Protein AF-A0A923BLN0-F1 (afdb_monomer)

Mean predicted aligned error: 20.26 Å

Foldseek 3Di:
DDDDDDDDDDDDDDDDDDDDDDDDDDDDDDDDDDDPDDPPPPPPPPPDDPPDPADPVNVVVVVVVVVVVVVVVVVVVVPDPPDPDPQPVPDPDRDDDDDLVPFDQDPVVRGGD

pLDDT: mean 74.79, std 16.91, range [43.81, 98.0]

Radius of gyration: 40.9 Å; Cα contacts (8 Å, |Δi|>4): 22; chains: 1; bounding box: 58×41×120 Å

Sequence (113 aa):
MAHAQKQSLPSSLAPGKAEPSSSSAIVKHTKKKKKRFAFFSPQRNAYKKPNVKHTARYEYYVRVEKAAKEKQRMLKELSKPQYSDFRYFGHKKIPKRRKPNKMRYCTECQIRH

Structure (mmCIF, N/CA/C/O backbone):
data_AF-A0A923BLN0-F1
#
_entry.id   AF-A0A923BLN0-F1
#
loop_
_atom_site.group_PDB
_atom_site.id
_atom_site.type_symbol
_atom_site.label_atom_id
_atom_site.label_alt_id
_atom_site.label_comp_id
_atom_site.label_asym_id
_atom_site.label_entity_id
_atom_site.label_seq_id
_atom_site.pdbx_PDB_ins_code
_atom_site.Cartn_x
_atom_site.Cartn_y
_atom_site.Cartn_z
_atom_site.occupancy
_atom_site.B_iso_or_equiv
_atom_site.auth_seq_id
_atom_site.auth_comp_id
_atom_site.auth_asym_id
_atom_site.auth_atom_id
_atom_site.pdbx_PDB_model_num
ATOM 1 N N . MET A 1 1 ? 28.353 -30.179 11.266 1.00 51.31 1 MET A N 1
ATOM 2 C CA . MET A 1 1 ? 28.238 -31.265 10.271 1.00 51.31 1 MET A CA 1
ATOM 3 C C . MET A 1 1 ? 27.584 -30.697 9.025 1.00 51.31 1 MET A C 1
ATOM 5 O O . MET A 1 1 ? 26.437 -30.278 9.090 1.00 51.31 1 MET A O 1
ATOM 9 N N . ALA A 1 2 ? 28.358 -30.540 7.951 1.00 53.47 2 ALA A N 1
ATOM 10 C CA . ALA A 1 2 ? 27.923 -29.888 6.719 1.00 53.47 2 ALA A CA 1
ATOM 11 C C . ALA A 1 2 ? 27.209 -30.899 5.809 1.00 53.47 2 ALA A C 1
ATOM 13 O O . ALA A 1 2 ? 27.820 -31.874 5.378 1.00 53.47 2 ALA A O 1
ATOM 14 N N . HIS A 1 3 ? 25.931 -30.666 5.505 1.00 58.28 3 HIS A N 1
ATOM 15 C CA . HIS A 1 3 ? 25.210 -31.424 4.484 1.00 58.28 3 HIS A CA 1
ATOM 16 C C . HIS A 1 3 ? 25.296 -30.691 3.143 1.00 58.28 3 HIS A C 1
ATOM 18 O O . HIS A 1 3 ? 24.630 -29.683 2.918 1.00 58.28 3 HIS A O 1
ATOM 24 N N . ALA A 1 4 ? 26.145 -31.212 2.258 1.00 61.91 4 ALA A N 1
ATOM 25 C CA . ALA A 1 4 ? 26.259 -30.794 0.869 1.00 61.91 4 ALA A CA 1
ATOM 26 C C . ALA A 1 4 ? 25.096 -31.374 0.046 1.00 61.91 4 ALA A C 1
ATOM 28 O O . ALA A 1 4 ? 24.985 -32.590 -0.112 1.00 61.91 4 ALA A O 1
ATOM 29 N N . GLN A 1 5 ? 24.237 -30.509 -0.496 1.00 65.56 5 GLN A N 1
ATOM 30 C CA . GLN A 1 5 ? 23.213 -30.887 -1.470 1.00 65.56 5 GLN A CA 1
ATOM 31 C C . GLN A 1 5 ? 23.785 -30.764 -2.887 1.00 65.56 5 GLN A C 1
ATOM 33 O O . GLN A 1 5 ? 24.073 -29.670 -3.367 1.00 65.56 5 GLN A O 1
ATOM 38 N N . LYS A 1 6 ? 23.956 -31.910 -3.553 1.00 58.41 6 LYS A N 1
ATOM 39 C CA . LYS A 1 6 ? 24.257 -32.010 -4.985 1.00 58.41 6 LYS A CA 1
ATOM 40 C C . LYS A 1 6 ? 22.952 -31.816 -5.762 1.00 58.41 6 LYS A C 1
ATOM 42 O O . LYS A 1 6 ? 22.040 -32.622 -5.607 1.00 58.41 6 LYS A O 1
ATOM 47 N N . GLN A 1 7 ? 22.865 -30.780 -6.592 1.00 63.88 7 GLN A N 1
ATOM 48 C CA . GLN A 1 7 ? 21.793 -30.638 -7.580 1.00 63.88 7 GLN A CA 1
ATOM 49 C C . GLN A 1 7 ? 22.332 -31.012 -8.965 1.00 63.88 7 GLN A C 1
ATOM 51 O O . GLN A 1 7 ? 23.331 -30.471 -9.432 1.00 63.88 7 GLN A O 1
ATOM 56 N N . SER A 1 8 ? 21.677 -31.992 -9.579 1.00 59.50 8 SER A N 1
ATOM 57 C CA . SER A 1 8 ? 21.917 -32.516 -10.922 1.00 59.50 8 SER A CA 1
ATOM 58 C C . SER A 1 8 ? 21.357 -31.583 -12.000 1.00 59.50 8 SER A C 1
ATOM 60 O O . SER A 1 8 ? 20.199 -31.176 -11.922 1.00 59.50 8 SER A O 1
ATOM 62 N N . LEU A 1 9 ? 22.157 -31.296 -13.029 1.00 64.12 9 LEU A N 1
ATOM 63 C CA . LEU A 1 9 ? 21.746 -30.590 -14.248 1.00 64.12 9 LEU A CA 1
ATOM 64 C C . LEU A 1 9 ? 21.111 -31.571 -15.255 1.00 64.12 9 LEU A C 1
ATOM 66 O O . LEU A 1 9 ? 21.663 -32.658 -15.439 1.00 64.12 9 LEU A O 1
ATOM 70 N N . PRO A 1 10 ? 20.016 -31.214 -15.954 1.00 65.19 10 PRO A N 1
ATOM 71 C CA . PRO A 1 10 ? 19.514 -32.004 -17.073 1.00 65.19 10 PRO A CA 1
ATOM 72 C C . PRO A 1 10 ? 20.321 -31.754 -18.357 1.00 65.19 10 PRO A C 1
ATOM 74 O O . PRO A 1 10 ? 20.572 -30.621 -18.769 1.00 65.19 10 PRO A O 1
ATOM 77 N N . SER A 1 11 ? 20.716 -32.867 -18.969 1.00 61.59 11 SER A N 1
ATOM 78 C CA . SER A 1 11 ? 21.539 -33.022 -20.163 1.00 61.59 11 SER A CA 1
ATOM 79 C C . SER A 1 11 ? 20.839 -32.642 -21.472 1.00 61.59 11 SER A C 1
ATOM 81 O O . SER A 1 11 ? 19.694 -33.004 -21.728 1.00 61.59 11 SER A O 1
ATOM 83 N N . SER A 1 12 ? 21.627 -31.997 -22.326 1.00 58.88 12 SER A N 1
ATOM 84 C CA . SER A 1 12 ? 21.512 -31.822 -23.777 1.00 58.88 12 SER A CA 1
ATOM 85 C C . SER A 1 12 ? 21.096 -33.071 -24.566 1.00 58.88 12 SER A C 1
ATOM 87 O O . SER A 1 12 ? 21.755 -34.087 -24.394 1.00 58.88 12 SER A O 1
ATOM 89 N N . LEU A 1 13 ? 20.135 -32.958 -25.496 1.00 57.06 13 LEU A N 1
ATOM 90 C CA . LEU A 1 13 ? 19.915 -33.785 -26.712 1.00 57.06 13 LEU A CA 1
ATOM 91 C C . LEU A 1 13 ? 18.707 -33.165 -27.469 1.00 57.06 13 LEU A C 1
ATOM 93 O O . LEU A 1 13 ? 17.717 -32.854 -26.823 1.00 57.06 13 LEU A O 1
ATOM 97 N N . ALA A 1 14 ? 18.642 -32.930 -28.784 1.00 61.22 14 ALA A N 1
ATOM 98 C CA . ALA A 1 14 ? 19.514 -33.202 -29.927 1.00 61.22 14 ALA A CA 1
ATOM 99 C C . ALA A 1 14 ? 19.035 -32.375 -31.162 1.00 61.22 14 ALA A C 1
ATOM 101 O O . ALA A 1 14 ? 17.862 -31.997 -31.215 1.00 61.22 14 ALA A O 1
ATOM 102 N N . PRO A 1 15 ? 19.887 -32.124 -32.179 1.00 54.47 15 PRO A N 1
ATOM 103 C CA . PRO A 1 15 ? 19.475 -31.581 -33.476 1.00 54.47 15 PRO A CA 1
ATOM 104 C C . PRO A 1 15 ? 18.931 -32.688 -34.400 1.00 54.47 15 PRO A C 1
ATOM 106 O O . PRO A 1 15 ? 19.651 -33.617 -34.773 1.00 54.47 15 PRO A O 1
ATOM 109 N N . GLY A 1 16 ? 17.656 -32.585 -34.780 1.00 49.56 16 GLY A N 1
ATOM 110 C CA . GLY A 1 16 ? 17.013 -33.476 -35.747 1.00 49.56 16 GLY A CA 1
ATOM 111 C C . GLY A 1 16 ? 17.432 -33.155 -37.182 1.00 49.56 16 GLY A C 1
ATOM 112 O O . GLY A 1 16 ? 17.228 -32.042 -37.661 1.00 49.56 16 GLY A O 1
ATOM 113 N N . LYS A 1 17 ? 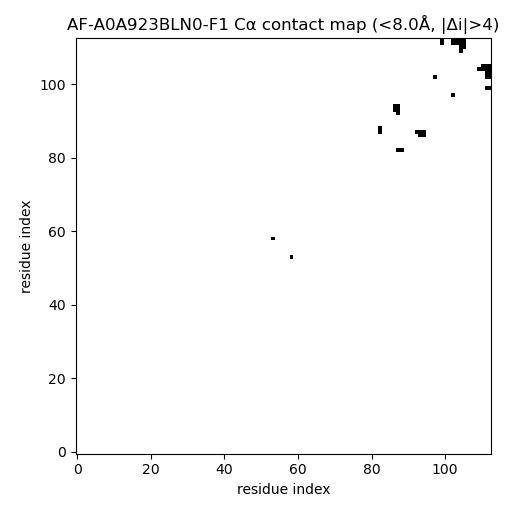18.041 -34.145 -37.840 1.00 43.81 17 LYS A N 1
ATOM 114 C CA . LYS A 1 17 ? 18.450 -34.149 -39.248 1.00 43.81 17 LYS A CA 1
ATOM 115 C C . LYS A 1 17 ? 17.278 -34.420 -40.200 1.00 43.81 17 LYS A C 1
ATOM 117 O O . LYS A 1 17 ? 16.334 -35.100 -39.819 1.00 43.81 17 LYS A O 1
ATOM 122 N N . ALA A 1 18 ? 17.500 -34.038 -41.460 1.00 43.88 18 ALA A N 1
ATOM 123 C CA . ALA A 1 18 ? 17.299 -34.836 -42.681 1.00 43.88 18 ALA A CA 1
ATOM 124 C C . ALA A 1 18 ? 16.413 -34.189 -43.760 1.00 43.88 18 ALA A C 1
ATOM 126 O O . ALA A 1 18 ? 15.195 -34.088 -43.650 1.00 43.88 18 ALA A O 1
ATOM 127 N N . GLU A 1 19 ? 17.121 -33.813 -44.825 1.00 47.50 19 GLU A N 1
ATOM 128 C CA . GLU A 1 19 ? 16.737 -33.673 -46.231 1.00 47.50 19 GLU A CA 1
ATOM 129 C C . GLU A 1 19 ? 15.759 -34.749 -46.740 1.00 47.50 19 GLU A C 1
ATOM 131 O O . GLU A 1 19 ? 15.833 -35.907 -46.317 1.00 47.50 19 GLU A O 1
ATOM 136 N N . PRO A 1 20 ? 14.985 -34.421 -47.789 1.00 51.03 20 PRO A N 1
ATOM 137 C CA . PRO A 1 20 ? 14.880 -35.345 -48.916 1.00 51.03 20 PRO A CA 1
ATOM 138 C C . PRO A 1 20 ? 15.392 -34.744 -50.234 1.00 51.03 20 PRO A C 1
ATOM 140 O O . PRO A 1 20 ? 14.836 -33.803 -50.801 1.00 51.03 20 PRO A O 1
ATOM 143 N N . SER A 1 21 ? 16.434 -35.392 -50.751 1.00 46.34 21 SER A N 1
ATOM 144 C CA . SER A 1 21 ? 16.884 -35.355 -52.136 1.00 46.34 21 SER A CA 1
ATOM 145 C C . SER A 1 21 ? 15.819 -35.941 -53.071 1.00 46.34 21 SER A C 1
ATOM 147 O O . SER A 1 21 ? 15.310 -37.036 -52.840 1.00 46.34 21 SER A O 1
ATOM 149 N N . SER A 1 22 ? 15.506 -35.252 -54.172 1.00 46.12 22 SER A N 1
ATOM 150 C CA . SER A 1 22 ? 14.832 -35.894 -55.306 1.00 46.12 22 SER A CA 1
ATOM 151 C C . SER A 1 22 ? 15.166 -35.251 -56.656 1.00 46.12 22 SER A C 1
ATOM 153 O O . SER A 1 22 ? 14.987 -34.060 -56.890 1.00 46.12 22 SER A O 1
ATOM 155 N N . SER A 1 23 ? 15.628 -36.131 -57.548 1.00 53.78 23 SER A N 1
ATOM 156 C CA . SER A 1 23 ? 15.502 -36.117 -59.011 1.00 53.78 23 SER A CA 1
ATOM 157 C C . SER A 1 23 ? 16.149 -34.989 -59.824 1.00 53.78 23 SER A C 1
ATOM 159 O O . SER A 1 23 ? 15.581 -33.938 -60.105 1.00 53.78 23 SER A O 1
ATOM 161 N N . SER A 1 24 ? 17.319 -35.343 -60.346 1.00 47.06 24 SER A N 1
ATOM 162 C CA . SER A 1 24 ? 17.936 -34.869 -61.578 1.00 47.06 24 SER A CA 1
ATOM 163 C C . SER A 1 24 ? 17.009 -35.015 -62.796 1.00 47.06 24 SER A C 1
ATOM 165 O O . SER A 1 24 ? 16.669 -36.121 -63.208 1.00 47.06 24 SER A O 1
ATOM 167 N N . ALA A 1 25 ? 16.684 -33.892 -63.440 1.00 46.06 25 ALA A N 1
ATOM 168 C CA . ALA A 1 25 ? 16.156 -33.858 -64.801 1.00 46.06 25 ALA A CA 1
ATOM 169 C C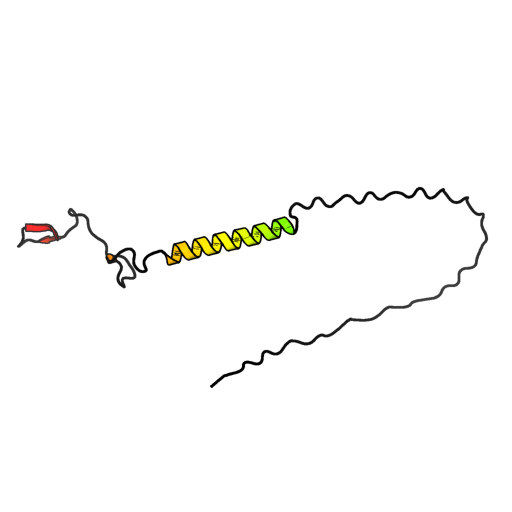 . ALA A 1 25 ? 16.996 -32.894 -65.651 1.00 46.06 25 ALA A C 1
ATOM 171 O O . ALA A 1 25 ? 17.003 -31.679 -65.455 1.00 46.06 25 ALA A O 1
ATOM 172 N N . ILE A 1 26 ? 17.742 -33.473 -66.589 1.00 51.94 26 ILE A N 1
ATOM 173 C CA . ILE A 1 26 ? 18.567 -32.789 -67.584 1.00 51.94 26 ILE A CA 1
ATOM 174 C C . ILE A 1 26 ? 17.633 -32.138 -68.613 1.00 51.94 26 ILE A C 1
ATOM 176 O O . ILE A 1 26 ? 16.938 -32.842 -69.346 1.00 51.94 26 ILE A O 1
ATOM 180 N N . VAL A 1 27 ? 17.636 -30.804 -68.709 1.00 54.72 27 VAL A N 1
ATOM 181 C CA . VAL A 1 27 ? 16.906 -30.068 -69.757 1.00 54.72 27 VAL A CA 1
ATOM 182 C C . VAL A 1 27 ? 17.879 -29.312 -70.662 1.00 54.72 27 VAL A C 1
ATOM 184 O O . VAL A 1 27 ? 18.735 -28.547 -70.224 1.00 54.72 27 VAL A O 1
ATOM 187 N N . LYS A 1 28 ?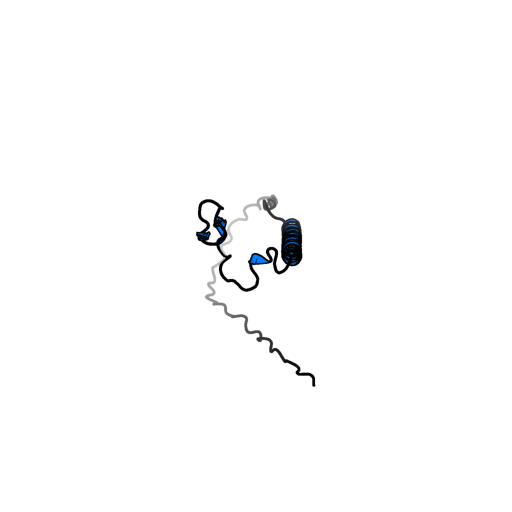 17.724 -29.589 -71.959 1.00 49.00 28 LYS A N 1
ATOM 188 C CA . LYS A 1 28 ? 18.575 -29.232 -73.098 1.00 49.00 28 LYS A CA 1
ATOM 189 C C . LYS A 1 28 ? 18.646 -27.716 -73.331 1.00 49.00 28 LYS A C 1
ATOM 191 O O . LYS A 1 28 ? 17.637 -27.016 -73.330 1.00 49.00 28 LYS A O 1
ATOM 196 N N . HIS A 1 29 ? 19.853 -27.223 -73.597 1.00 48.03 29 HIS A N 1
ATOM 197 C CA . HIS A 1 29 ? 20.152 -25.810 -73.820 1.00 48.03 29 HIS A CA 1
ATOM 198 C C . HIS A 1 29 ? 19.746 -25.347 -75.229 1.00 48.03 29 HIS A C 1
ATOM 200 O O . HIS A 1 29 ? 20.403 -25.679 -76.213 1.00 48.03 29 HIS A O 1
ATOM 206 N N . THR A 1 30 ? 18.721 -24.498 -75.335 1.00 59.34 30 THR A N 1
ATOM 207 C CA . THR A 1 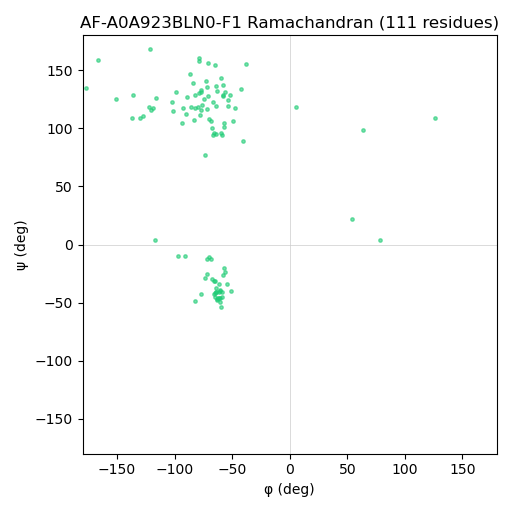30 ? 18.463 -23.708 -76.551 1.00 59.34 30 THR A CA 1
ATOM 208 C C . THR A 1 30 ? 18.943 -22.272 -76.348 1.00 59.34 30 THR A C 1
ATOM 210 O O . THR A 1 30 ? 18.404 -21.538 -75.518 1.00 59.34 30 THR A O 1
ATOM 213 N N . LYS A 1 31 ? 19.961 -21.855 -77.110 1.00 59.94 31 LYS A N 1
ATOM 214 C CA . LYS A 1 31 ? 20.517 -20.493 -77.094 1.00 59.94 31 LYS A CA 1
ATOM 215 C C . LYS A 1 31 ? 19.497 -19.500 -77.670 1.00 59.94 31 LYS A C 1
ATOM 217 O O . LYS A 1 31 ? 19.308 -19.446 -78.882 1.00 59.94 31 LYS A O 1
ATOM 222 N N . LYS A 1 32 ? 18.867 -18.678 -76.822 1.00 58.12 32 LYS A N 1
ATOM 223 C CA . LYS A 1 32 ? 18.065 -17.517 -77.251 1.00 58.12 32 LYS A CA 1
ATOM 224 C C . LYS A 1 32 ? 18.596 -16.218 -76.626 1.00 58.12 32 LYS A C 1
ATOM 226 O O . LYS A 1 32 ? 18.666 -16.071 -75.414 1.00 58.12 32 LYS A O 1
ATOM 231 N N . LYS A 1 33 ? 19.016 -15.333 -77.536 1.00 54.06 33 LYS A N 1
ATOM 232 C CA . LYS A 1 33 ? 19.390 -13.904 -77.474 1.00 54.06 33 LYS A CA 1
ATOM 233 C C . LYS A 1 33 ? 19.438 -13.235 -76.084 1.00 54.06 33 LYS A C 1
ATOM 235 O O . LYS A 1 33 ? 18.417 -13.034 -75.434 1.00 54.06 33 LYS A O 1
ATOM 240 N N . LYS A 1 34 ? 20.642 -12.770 -75.720 1.00 55.97 34 LYS A N 1
ATOM 241 C CA . LYS A 1 34 ? 20.933 -11.892 -74.575 1.00 55.97 34 LYS A CA 1
ATOM 242 C C . LYS A 1 34 ? 20.122 -10.593 -74.687 1.00 55.97 34 LYS A C 1
ATOM 244 O O . LYS A 1 34 ? 20.465 -9.717 -75.479 1.00 55.97 34 LYS A O 1
ATOM 249 N N . LYS A 1 35 ? 19.062 -10.453 -73.888 1.00 58.88 35 LYS A N 1
ATOM 250 C CA . LYS A 1 35 ? 18.494 -9.134 -73.588 1.00 58.88 35 LYS A CA 1
ATOM 251 C C . LYS A 1 35 ? 19.493 -8.413 -72.685 1.00 58.88 35 LYS A C 1
ATOM 253 O O . LYS A 1 35 ? 19.992 -8.987 -71.721 1.00 58.88 35 LYS A O 1
ATOM 258 N N . ARG A 1 36 ? 19.852 -7.197 -73.088 1.00 61.44 36 ARG A N 1
ATOM 259 C CA . ARG A 1 36 ? 20.826 -6.326 -72.424 1.00 61.44 36 ARG A CA 1
ATOM 260 C C . ARG A 1 36 ? 20.445 -6.215 -70.948 1.00 61.44 36 ARG A C 1
ATOM 262 O O . ARG A 1 36 ? 19.281 -5.959 -70.651 1.00 61.44 36 ARG A O 1
ATOM 269 N N . PHE A 1 37 ? 21.410 -6.471 -70.066 1.00 55.81 37 PHE A N 1
ATOM 270 C CA . PHE A 1 37 ? 21.253 -6.344 -68.621 1.00 55.81 37 PHE A CA 1
ATOM 271 C C . PHE A 1 37 ? 20.602 -4.995 -68.320 1.00 55.81 37 PHE A C 1
ATOM 273 O O . PHE A 1 37 ? 21.157 -3.949 -68.659 1.00 55.81 37 PHE A O 1
ATOM 280 N N . ALA A 1 38 ? 19.408 -5.029 -67.729 1.00 61.69 38 ALA A N 1
ATOM 281 C CA . ALA A 1 38 ? 18.872 -3.864 -67.058 1.00 61.69 38 ALA A CA 1
ATOM 282 C C . ALA A 1 38 ? 19.943 -3.418 -66.062 1.00 61.69 38 ALA A C 1
ATOM 284 O O . ALA A 1 38 ? 20.421 -4.232 -65.269 1.00 61.69 38 ALA A O 1
ATOM 285 N N . PHE A 1 39 ? 20.364 -2.158 -66.170 1.00 56.22 39 PHE A N 1
ATOM 286 C CA . PHE A 1 39 ? 21.176 -1.503 -65.158 1.00 56.22 39 PHE A 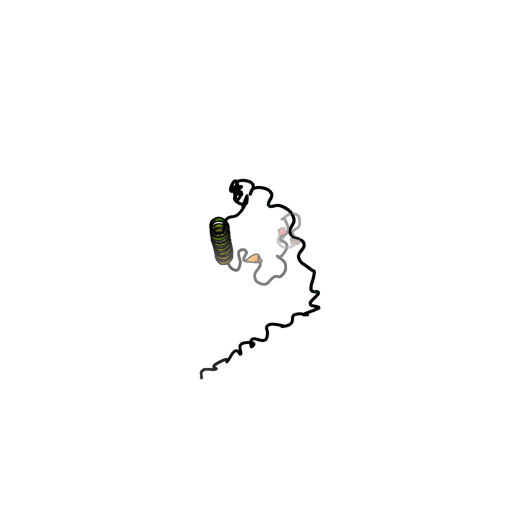CA 1
ATOM 287 C C . PHE A 1 39 ? 20.484 -1.749 -63.822 1.00 56.22 39 PHE A C 1
ATOM 289 O O . PHE A 1 39 ? 19.401 -1.222 -63.578 1.00 56.22 39 PHE A O 1
ATOM 296 N N . PHE A 1 40 ? 21.070 -2.635 -63.020 1.00 60.47 40 PHE A N 1
ATOM 297 C CA . PHE A 1 40 ? 20.629 -2.949 -61.674 1.00 60.47 40 PHE A CA 1
ATOM 298 C C . PHE A 1 40 ? 20.691 -1.632 -60.901 1.00 60.47 40 PHE A C 1
ATOM 300 O O . PHE A 1 40 ? 21.755 -1.226 -60.436 1.00 60.47 40 PHE A O 1
ATOM 307 N N . SER A 1 41 ? 19.578 -0.903 -60.817 1.00 67.00 41 SER A N 1
ATOM 308 C CA . SER A 1 41 ? 19.478 0.147 -59.821 1.00 67.00 41 SER A CA 1
ATOM 309 C C . SER A 1 41 ? 19.469 -0.590 -58.481 1.00 67.00 41 SER A C 1
ATOM 311 O O . SER A 1 41 ? 18.661 -1.504 -58.292 1.00 67.00 41 SER A O 1
ATOM 313 N N . PRO A 1 42 ? 20.399 -0.299 -57.556 1.00 65.44 42 PRO A N 1
ATOM 314 C CA . PRO A 1 42 ? 20.314 -0.878 -56.234 1.00 65.44 42 PRO A CA 1
ATOM 315 C C . PRO A 1 42 ? 19.073 -0.253 -55.612 1.00 65.44 42 PRO A C 1
ATOM 317 O O . PRO A 1 42 ? 19.091 0.906 -55.191 1.00 65.44 42 PRO A O 1
ATOM 320 N N . GLN A 1 43 ? 17.965 -0.992 -55.623 1.00 67.81 43 GLN A N 1
ATOM 321 C CA . GLN A 1 43 ? 16.769 -0.616 -54.899 1.00 67.81 43 GLN A CA 1
ATOM 322 C C . GLN A 1 43 ? 17.178 -0.647 -53.427 1.00 67.81 43 GLN A C 1
ATOM 324 O O . GLN A 1 43 ? 17.292 -1.704 -52.807 1.00 67.81 43 GLN A O 1
ATOM 329 N N . ARG A 1 44 ? 17.556 0.524 -52.902 1.00 66.94 44 ARG A N 1
ATOM 330 C CA . ARG A 1 44 ? 17.946 0.688 -51.507 1.00 66.94 44 ARG A CA 1
ATOM 331 C C . ARG A 1 44 ? 16.681 0.427 -50.711 1.00 66.94 44 ARG A C 1
ATOM 333 O O . ARG A 1 44 ? 15.860 1.326 -50.547 1.00 66.94 44 ARG A O 1
ATOM 340 N N . ASN A 1 45 ? 16.504 -0.812 -50.269 1.00 67.31 45 ASN A N 1
ATOM 341 C CA . ASN A 1 45 ? 15.492 -1.151 -49.288 1.00 67.31 45 ASN A CA 1
ATOM 342 C C . ASN A 1 45 ? 15.826 -0.327 -48.046 1.00 67.31 45 ASN A C 1
ATOM 344 O O . ASN A 1 45 ? 16.720 -0.666 -47.273 1.00 67.31 45 ASN A O 1
ATOM 348 N N . ALA A 1 46 ? 15.173 0.827 -47.912 1.00 71.50 46 ALA A N 1
ATOM 349 C CA . ALA A 1 46 ? 15.267 1.655 -46.732 1.00 71.50 46 ALA A CA 1
ATOM 350 C C . ALA A 1 46 ? 14.637 0.842 -45.604 1.00 71.50 46 ALA A C 1
ATOM 352 O O . ALA A 1 46 ? 13.413 0.787 -45.482 1.00 71.50 46 ALA A O 1
ATOM 353 N N . TYR A 1 47 ? 15.473 0.143 -44.835 1.00 72.44 47 TYR A N 1
ATOM 354 C CA . TYR A 1 47 ? 15.045 -0.581 -43.650 1.00 72.44 47 TYR A CA 1
ATOM 355 C C . TYR A 1 47 ? 14.371 0.425 -42.718 1.00 72.44 47 TYR A C 1
ATOM 357 O O . TYR A 1 47 ? 15.026 1.231 -42.053 1.00 72.44 47 TYR A O 1
ATOM 365 N N . LYS A 1 48 ? 13.035 0.428 -42.722 1.00 75.94 48 LYS A N 1
ATOM 366 C CA . LYS A 1 48 ? 12.252 1.234 -41.795 1.00 75.94 48 LYS A CA 1
ATOM 367 C C . LYS A 1 48 ? 12.562 0.693 -40.410 1.00 75.94 48 LYS A C 1
ATOM 369 O O . LYS A 1 48 ? 12.344 -0.488 -40.146 1.00 75.94 48 LYS A O 1
ATOM 374 N N . LYS A 1 49 ? 13.112 1.544 -39.541 1.00 75.44 49 LYS A N 1
ATOM 375 C CA . LYS A 1 49 ? 13.332 1.162 -38.146 1.00 75.44 49 LYS A CA 1
ATOM 376 C C . LYS A 1 49 ? 11.979 0.736 -37.568 1.00 75.44 49 LYS A C 1
ATOM 378 O O . LYS A 1 49 ? 10.999 1.459 -37.775 1.00 75.44 49 LYS A O 1
ATOM 383 N 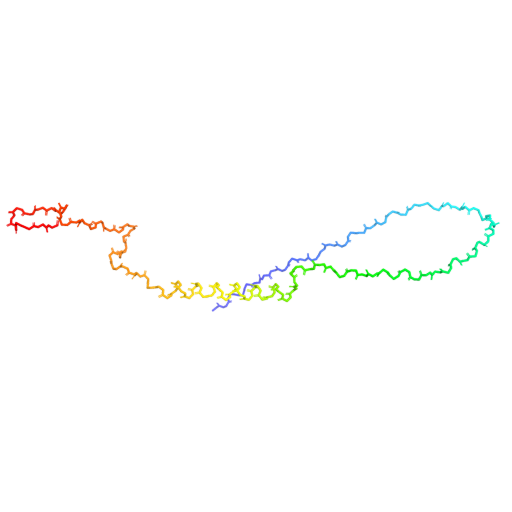N . PRO A 1 50 ? 11.896 -0.420 -36.892 1.00 77.06 50 PRO A N 1
ATOM 384 C CA . PRO A 1 50 ? 10.651 -0.837 -36.272 1.00 77.06 50 PRO A CA 1
ATOM 385 C C . PRO A 1 50 ? 10.205 0.247 -35.287 1.00 77.06 50 PRO A C 1
ATOM 387 O O . PRO A 1 50 ? 11.024 0.810 -34.557 1.00 77.06 50 PRO A O 1
ATOM 390 N N . ASN A 1 51 ? 8.909 0.565 -35.285 1.00 77.44 51 ASN A N 1
ATOM 391 C CA . ASN A 1 51 ? 8.318 1.490 -34.322 1.00 77.44 51 ASN A CA 1
ATOM 392 C C . ASN A 1 51 ? 8.222 0.783 -32.960 1.00 77.44 51 ASN A C 1
ATOM 394 O O . ASN A 1 51 ? 7.184 0.233 -32.587 1.00 77.44 51 ASN A O 1
ATOM 398 N N . VAL A 1 52 ? 9.358 0.693 -32.271 1.00 78.62 52 VAL A N 1
ATOM 399 C CA . VAL A 1 52 ? 9.482 -0.015 -30.999 1.00 78.62 52 VAL A CA 1
ATOM 400 C C . VAL A 1 52 ? 9.019 0.908 -29.877 1.00 78.62 52 VAL A C 1
ATOM 402 O O . VAL A 1 52 ? 9.715 1.850 -29.506 1.00 78.62 52 VAL A O 1
ATOM 405 N N . LYS A 1 53 ? 7.842 0.610 -29.316 1.00 78.31 53 LYS A N 1
ATOM 406 C CA . LYS A 1 53 ? 7.249 1.355 -28.191 1.00 78.31 53 LYS A CA 1
ATOM 407 C C . LYS A 1 53 ? 8.064 1.230 -26.898 1.00 78.31 53 LYS A C 1
ATOM 409 O O . LYS A 1 53 ? 8.107 2.166 -26.107 1.00 78.31 53 LYS A O 1
ATOM 414 N N . HIS A 1 54 ? 8.724 0.090 -26.696 1.00 82.81 54 HIS A N 1
ATOM 415 C CA . HIS A 1 54 ? 9.520 -0.197 -25.505 1.00 82.81 54 HIS A CA 1
ATOM 416 C C . HIS A 1 54 ? 10.901 -0.698 -25.905 1.00 82.81 54 HIS A C 1
ATOM 418 O O . HIS A 1 54 ? 11.061 -1.793 -26.432 1.00 82.81 54 HIS A O 1
ATOM 424 N N . THR A 1 55 ? 11.911 0.140 -25.689 1.00 89.81 55 THR A N 1
ATOM 425 C CA . THR A 1 55 ? 13.307 -0.250 -25.891 1.00 89.81 55 THR A CA 1
ATOM 426 C C . THR A 1 55 ? 13.799 -1.083 -24.706 1.00 89.81 55 THR A C 1
ATOM 428 O O . THR A 1 55 ? 13.298 -0.938 -23.592 1.00 89.81 55 THR A O 1
ATOM 431 N N . ALA A 1 56 ? 14.844 -1.892 -24.895 1.00 88.44 56 ALA A N 1
ATOM 432 C CA . ALA A 1 56 ? 15.449 -2.668 -23.803 1.00 88.44 56 ALA A CA 1
ATOM 433 C C . ALA A 1 56 ? 15.871 -1.789 -22.604 1.00 88.44 56 ALA A C 1
ATOM 435 O O . ALA A 1 56 ? 15.753 -2.185 -21.444 1.00 88.44 56 ALA A O 1
ATOM 436 N N . ARG A 1 57 ? 16.306 -0.550 -22.876 1.00 91.25 57 ARG A N 1
ATOM 437 C CA . ARG A 1 57 ? 16.616 0.454 -21.848 1.00 91.25 57 ARG A CA 1
ATOM 438 C C . ARG A 1 57 ? 15.374 0.863 -21.052 1.00 91.25 57 ARG A C 1
ATOM 440 O O . ARG A 1 57 ? 15.454 1.003 -19.836 1.00 91.25 57 ARG A O 1
ATOM 447 N N . TYR A 1 58 ? 14.237 1.044 -21.719 1.00 92.62 58 TYR A N 1
ATOM 448 C CA . TYR A 1 58 ? 12.972 1.350 -21.055 1.00 92.62 58 TYR A CA 1
ATOM 449 C C . TYR A 1 58 ? 12.536 0.199 -20.138 1.00 92.62 58 TYR A C 1
ATOM 451 O O . TYR A 1 58 ? 12.246 0.416 -18.964 1.00 92.62 58 TYR A O 1
ATOM 459 N N . GLU A 1 59 ? 12.576 -1.039 -20.631 1.00 92.56 59 GLU A N 1
ATOM 460 C CA . GLU A 1 59 ? 12.214 -2.224 -19.842 1.00 92.56 59 GLU A CA 1
ATOM 461 C C . GLU A 1 59 ? 13.118 -2.426 -18.619 1.00 92.56 59 GLU A C 1
ATOM 463 O O . GLU A 1 59 ? 12.661 -2.882 -17.568 1.00 92.56 59 GLU A O 1
ATOM 468 N N . TYR A 1 60 ? 14.398 -2.063 -18.730 1.00 94.94 60 TYR A N 1
ATOM 469 C CA . TYR A 1 60 ? 15.318 -2.041 -17.598 1.00 94.94 60 TYR A CA 1
ATOM 470 C C . TYR A 1 60 ? 14.835 -1.090 -16.496 1.00 94.94 60 TYR A C 1
ATOM 472 O O . TYR A 1 60 ? 14.660 -1.526 -15.358 1.00 94.94 60 TYR A O 1
ATOM 480 N N . TYR A 1 61 ? 14.550 0.173 -16.823 1.00 95.94 61 TYR A N 1
ATOM 481 C CA . TYR A 1 61 ? 14.085 1.135 -15.819 1.00 95.94 61 TYR A CA 1
ATOM 482 C C . TYR A 1 61 ? 12.737 0.742 -15.217 1.00 95.94 61 TYR A C 1
ATOM 484 O O . TYR A 1 61 ? 12.570 0.833 -14.005 1.00 95.94 61 TYR A O 1
ATOM 492 N N . VAL A 1 62 ? 11.819 0.195 -16.018 1.00 96.25 62 VAL A N 1
ATOM 493 C CA . VAL A 1 62 ? 10.544 -0.327 -15.507 1.00 96.25 62 VAL A CA 1
ATOM 494 C C . VAL A 1 62 ? 10.767 -1.425 -14.462 1.00 96.25 62 VAL A C 1
ATOM 496 O O . VAL A 1 62 ? 10.080 -1.445 -13.440 1.00 96.25 62 VAL A O 1
ATOM 499 N N . ARG A 1 63 ? 11.730 -2.334 -14.671 1.00 97.12 63 ARG A N 1
ATOM 500 C CA . ARG A 1 63 ? 12.077 -3.363 -13.674 1.00 97.12 63 ARG A CA 1
ATOM 501 C C . ARG A 1 63 ? 12.682 -2.756 -12.409 1.00 97.12 63 ARG A C 1
ATOM 503 O O . ARG A 1 63 ? 12.293 -3.152 -11.312 1.00 97.12 63 ARG A O 1
ATOM 510 N N . VAL A 1 64 ? 13.578 -1.779 -12.553 1.00 97.94 64 VAL A N 1
ATOM 511 C CA . VAL A 1 64 ? 14.195 -1.074 -11.416 1.00 97.94 64 VAL A CA 1
ATOM 512 C C . VAL A 1 64 ? 13.140 -0.344 -10.581 1.00 97.94 64 VAL A C 1
ATOM 514 O O . VAL A 1 64 ? 13.114 -0.486 -9.360 1.00 97.94 64 VAL A O 1
ATOM 517 N N . GLU A 1 65 ? 12.224 0.381 -11.223 1.00 97.5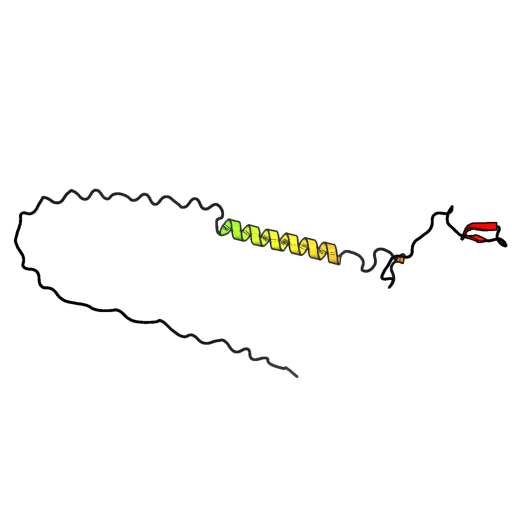6 65 GLU A N 1
ATOM 518 C CA . GLU A 1 65 ? 11.145 1.097 -10.541 1.00 97.56 65 GLU A CA 1
ATOM 519 C C . GLU A 1 65 ? 10.176 0.159 -9.824 1.00 97.56 65 GLU A C 1
ATOM 521 O O . GLU A 1 65 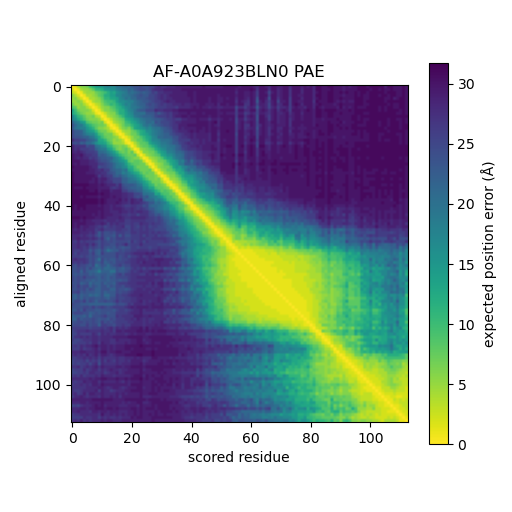? 9.753 0.449 -8.703 1.00 97.56 65 GLU A O 1
ATOM 526 N N . LYS A 1 66 ? 9.818 -0.970 -10.449 1.00 98.00 66 LYS A N 1
ATOM 527 C CA . LYS A 1 66 ? 8.974 -1.993 -9.818 1.00 98.00 66 LYS A CA 1
ATOM 528 C C . LYS A 1 66 ? 9.639 -2.542 -8.558 1.00 98.00 66 LYS A C 1
ATOM 530 O O . LYS A 1 66 ? 9.029 -2.492 -7.493 1.00 98.00 66 LYS A O 1
ATOM 535 N N . ALA A 1 67 ? 10.911 -2.932 -8.650 1.00 98.00 67 ALA A N 1
ATOM 536 C CA . ALA A 1 67 ? 11.674 -3.420 -7.505 1.00 98.00 67 ALA A CA 1
ATOM 537 C C . ALA A 1 67 ? 11.796 -2.364 -6.389 1.00 98.00 67 ALA A C 1
ATOM 539 O O . ALA A 1 67 ? 11.684 -2.691 -5.208 1.00 98.00 67 ALA A O 1
ATOM 540 N N . ALA A 1 68 ? 11.987 -1.087 -6.736 1.00 97.81 68 ALA A N 1
ATOM 541 C CA . ALA A 1 68 ? 12.031 -0.001 -5.758 1.00 97.81 68 ALA A CA 1
ATOM 542 C C . ALA A 1 68 ? 10.681 0.184 -5.039 1.00 97.81 68 ALA A C 1
ATOM 544 O O . ALA A 1 68 ? 10.643 0.276 -3.811 1.00 97.81 68 ALA A O 1
ATOM 545 N N . LYS A 1 69 ? 9.568 0.177 -5.784 1.00 98.00 69 LYS A N 1
ATOM 546 C CA . LYS A 1 69 ? 8.208 0.292 -5.229 1.00 98.00 69 LYS A CA 1
ATOM 547 C C . LYS A 1 69 ? 7.853 -0.893 -4.333 1.00 98.00 69 LYS A C 1
ATOM 549 O O . LYS A 1 69 ? 7.255 -0.698 -3.278 1.00 98.00 69 LYS A O 1
ATOM 554 N N . GLU A 1 70 ? 8.229 -2.106 -4.722 1.00 97.50 70 GLU A N 1
ATOM 555 C CA . GLU A 1 70 ? 8.026 -3.316 -3.918 1.00 97.50 70 GLU A CA 1
ATOM 556 C C . GLU A 1 70 ? 8.800 -3.248 -2.600 1.00 97.50 70 GLU A C 1
ATOM 558 O O . GLU A 1 70 ? 8.212 -3.445 -1.538 1.00 97.50 70 GLU A O 1
ATOM 563 N N . LYS A 1 71 ? 10.081 -2.857 -2.641 1.00 97.38 71 LYS A N 1
ATOM 564 C CA . LYS A 1 71 ? 10.887 -2.647 -1.429 1.00 97.38 71 LYS A CA 1
ATOM 565 C C . LYS A 1 71 ? 10.273 -1.593 -0.509 1.00 97.38 71 LYS A C 1
ATOM 567 O O . LYS A 1 71 ? 10.159 -1.828 0.689 1.00 97.38 71 LYS A O 1
ATOM 572 N N . GLN A 1 72 ? 9.828 -0.459 -1.053 1.00 97.38 72 GLN A N 1
ATOM 573 C CA . GLN A 1 72 ? 9.160 0.582 -0.264 1.00 97.38 72 GLN A CA 1
ATOM 574 C C . GLN A 1 72 ? 7.869 0.078 0.396 1.00 97.38 72 GLN A C 1
ATOM 576 O O . GLN A 1 72 ? 7.615 0.389 1.560 1.00 97.38 72 GLN A O 1
ATOM 581 N N . ARG A 1 73 ? 7.060 -0.716 -0.318 1.00 97.00 73 ARG A N 1
ATOM 582 C CA . ARG A 1 73 ? 5.846 -1.333 0.241 1.00 97.00 73 ARG A CA 1
ATOM 583 C C . ARG A 1 73 ? 6.179 -2.288 1.383 1.00 97.00 73 ARG A C 1
ATOM 585 O O . ARG A 1 73 ? 5.575 -2.167 2.443 1.00 97.00 73 ARG A O 1
ATOM 592 N N . MET A 1 74 ? 7.179 -3.148 1.197 1.00 95.75 74 MET A N 1
ATOM 593 C CA . MET A 1 74 ? 7.634 -4.080 2.233 1.00 95.75 74 MET A CA 1
ATOM 594 C C . MET A 1 74 ? 8.121 -3.343 3.483 1.00 95.75 74 MET A C 1
ATOM 596 O O . MET A 1 74 ? 7.699 -3.664 4.588 1.00 95.75 74 MET A O 1
ATOM 600 N N . LEU A 1 75 ? 8.941 -2.299 3.325 1.00 96.25 75 LEU A N 1
ATOM 601 C CA . LEU A 1 75 ? 9.410 -1.487 4.453 1.00 96.25 75 LEU A CA 1
ATOM 602 C C . LEU A 1 75 ? 8.252 -0.815 5.201 1.00 96.25 75 LEU A C 1
ATOM 604 O O . LEU A 1 75 ? 8.251 -0.794 6.427 1.00 96.25 75 LEU A O 1
ATOM 608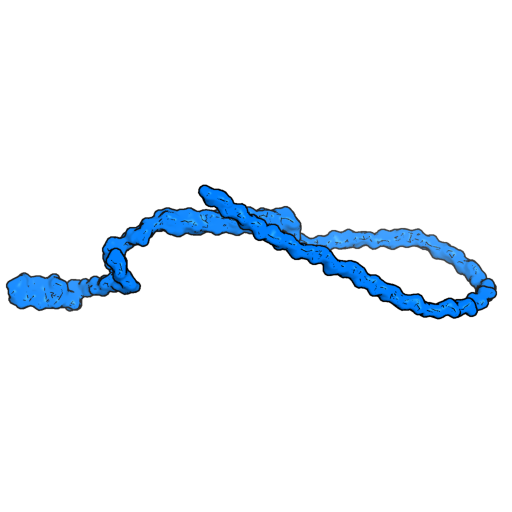 N N . LYS A 1 76 ? 7.241 -0.317 4.478 1.00 94.62 76 LYS A N 1
ATOM 609 C CA . LYS A 1 76 ? 6.039 0.285 5.073 1.00 94.62 76 LYS A CA 1
ATOM 610 C C . LYS A 1 76 ? 5.170 -0.728 5.821 1.00 94.62 76 LYS A C 1
ATOM 612 O O . LYS A 1 76 ? 4.441 -0.355 6.735 1.00 94.62 76 LYS A O 1
ATOM 617 N N . GLU A 1 77 ? 5.170 -1.988 5.406 1.00 88.94 77 GLU A N 1
ATOM 618 C CA . GLU A 1 77 ? 4.457 -3.056 6.108 1.00 88.94 77 GLU A CA 1
ATOM 619 C C . GLU A 1 77 ? 5.214 -3.512 7.350 1.00 88.94 77 GLU A C 1
ATOM 621 O O . GLU A 1 77 ? 4.602 -3.626 8.407 1.00 88.94 77 GLU A O 1
ATOM 626 N N . LEU A 1 78 ? 6.536 -3.666 7.249 1.00 89.62 78 LEU A N 1
ATOM 627 C CA . LEU A 1 78 ? 7.413 -3.998 8.372 1.00 89.62 78 LEU A CA 1
ATOM 628 C C . LEU A 1 78 ? 7.466 -2.892 9.431 1.00 89.62 78 LEU A C 1
ATOM 630 O O . LEU A 1 78 ? 7.614 -3.184 10.611 1.00 89.62 78 LEU A O 1
ATOM 634 N N . SER A 1 79 ? 7.324 -1.626 9.030 1.00 91.00 79 SER A N 1
ATOM 635 C CA . SER A 1 79 ? 7.281 -0.503 9.968 1.00 91.00 79 SER A CA 1
ATOM 636 C C . SER A 1 79 ? 5.979 -0.433 10.770 1.00 91.00 79 SER A C 1
ATOM 638 O O . SER A 1 79 ? 5.889 0.360 11.706 1.00 91.00 79 SER A O 1
ATOM 640 N N . LYS A 1 80 ? 4.933 -1.183 10.392 1.00 86.75 80 LYS A N 1
ATOM 641 C CA . LYS A 1 80 ? 3.694 -1.219 11.176 1.00 86.75 80 LYS A CA 1
ATOM 642 C C . LYS A 1 80 ? 3.961 -1.998 12.467 1.00 86.75 80 LYS A C 1
ATOM 644 O O . LYS A 1 80 ? 4.553 -3.074 12.407 1.00 86.75 80 LYS A O 1
ATOM 649 N N . PRO A 1 81 ? 3.502 -1.505 13.629 1.00 85.19 81 PRO A N 1
ATOM 650 C CA . PRO A 1 81 ? 3.607 -2.270 14.862 1.00 85.19 81 PRO A CA 1
ATOM 651 C C . PRO A 1 81 ? 2.852 -3.597 14.720 1.00 85.19 81 PRO A C 1
ATOM 653 O O . PRO A 1 81 ? 1.782 -3.646 14.110 1.00 85.19 81 PRO A O 1
ATOM 656 N N . GLN A 1 82 ? 3.391 -4.662 15.319 1.00 74.00 82 GLN A N 1
ATOM 657 C CA . GLN A 1 82 ? 2.808 -6.009 15.266 1.00 74.00 82 GLN A CA 1
ATOM 658 C C . GLN A 1 82 ? 1.372 -6.060 15.822 1.00 74.00 82 GLN A C 1
ATOM 660 O O . GLN A 1 82 ? 0.565 -6.871 15.372 1.00 74.00 82 GLN A O 1
ATOM 665 N N . TYR A 1 83 ? 1.029 -5.138 16.727 1.00 70.62 83 TYR A N 1
ATOM 666 C CA . TYR A 1 83 ? -0.337 -4.860 17.162 1.00 70.62 83 TYR A CA 1
ATOM 667 C C . TYR A 1 83 ? -0.531 -3.343 17.240 1.00 70.62 83 TYR A C 1
ATOM 669 O O . TYR A 1 83 ? 0.028 -2.689 18.115 1.00 70.62 83 TYR A O 1
ATOM 677 N N . SER A 1 84 ? -1.302 -2.768 16.315 1.00 68.19 84 SER A N 1
ATOM 678 C CA . SER A 1 84 ? -1.660 -1.341 16.354 1.00 68.19 84 SER A CA 1
ATOM 679 C C . SER A 1 84 ? -2.697 -1.027 17.434 1.00 68.19 84 SER A C 1
ATOM 681 O O . SER A 1 84 ? -2.704 0.072 17.976 1.00 68.19 84 SER A O 1
ATOM 683 N N . ASP A 1 85 ? -3.549 -2.000 17.763 1.00 72.81 85 ASP A N 1
ATOM 684 C CA . ASP A 1 85 ? -4.574 -1.899 18.795 1.00 72.81 85 ASP A CA 1
ATOM 685 C C . ASP A 1 85 ? -4.353 -2.965 19.870 1.00 72.81 85 ASP A C 1
ATOM 687 O O . ASP A 1 85 ? -4.561 -4.158 19.642 1.00 72.81 85 ASP A O 1
ATOM 691 N N . PHE A 1 86 ? -4.056 -2.530 21.095 1.00 71.25 86 PHE A N 1
ATOM 692 C CA . PHE A 1 86 ? -4.002 -3.398 22.279 1.00 71.25 86 PHE A CA 1
ATOM 693 C C . PHE A 1 86 ? -5.320 -4.148 22.527 1.00 71.25 86 PHE A C 1
ATOM 695 O O . PHE A 1 86 ? -5.371 -5.173 23.189 1.00 71.25 86 PHE A O 1
ATOM 702 N N . ARG A 1 87 ? -6.432 -3.668 21.970 1.00 73.62 87 ARG A N 1
ATOM 703 C CA . ARG A 1 87 ? -7.740 -4.326 22.100 1.00 73.62 87 ARG A CA 1
ATOM 704 C C . ARG A 1 87 ? -7.833 -5.642 21.318 1.00 73.62 87 ARG A C 1
ATOM 706 O O . ARG A 1 87 ? -8.822 -6.356 21.476 1.00 73.62 87 ARG A O 1
ATOM 713 N N . TYR A 1 88 ? -6.852 -5.927 20.459 1.00 71.12 88 TYR A N 1
ATOM 714 C CA . TYR A 1 88 ? -6.830 -7.078 19.563 1.00 71.12 88 TYR A CA 1
ATOM 715 C C . TYR A 1 88 ? -6.023 -8.277 20.093 1.00 71.12 88 TYR A C 1
ATOM 717 O O . TYR A 1 88 ? -6.149 -9.332 19.486 1.00 71.12 88 TYR A O 1
ATOM 725 N N . PHE A 1 89 ? -5.245 -8.163 21.188 1.00 70.38 89 PHE A N 1
ATOM 726 C CA . PHE A 1 89 ? -4.349 -9.217 21.726 1.00 70.38 89 PHE A CA 1
ATOM 727 C C . PHE A 1 89 ? -4.960 -10.639 21.689 1.00 70.38 89 PHE A C 1
ATOM 729 O O . PHE A 1 89 ? -5.604 -11.081 22.634 1.00 70.38 89 PHE A O 1
ATOM 736 N N . GLY A 1 90 ? -4.765 -11.369 20.587 1.00 72.69 90 GLY A N 1
ATOM 737 C CA . GLY A 1 90 ? -5.232 -12.750 20.415 1.00 72.69 90 GLY A CA 1
ATOM 738 C C . GLY A 1 90 ? -6.720 -12.953 20.086 1.00 72.69 90 GLY A C 1
ATOM 739 O O . GLY A 1 90 ? -7.157 -14.097 19.964 1.00 72.69 90 GLY A O 1
ATOM 740 N N . HIS A 1 91 ? -7.521 -11.903 19.889 1.00 81.56 91 HIS A N 1
ATOM 741 C CA . HIS A 1 91 ? -8.925 -12.068 19.501 1.00 81.56 91 HIS A CA 1
ATOM 742 C C . HIS A 1 91 ? -9.100 -12.042 17.981 1.00 81.56 91 HIS A C 1
ATOM 744 O O . HIS A 1 91 ? -8.925 -11.005 17.353 1.00 81.56 91 HIS A O 1
ATOM 750 N N . LYS A 1 92 ? -9.585 -13.147 17.388 1.00 74.38 92 LYS A N 1
ATOM 751 C CA . LYS A 1 92 ? -9.925 -13.225 15.946 1.00 74.38 92 LYS A CA 1
ATOM 752 C C . LYS A 1 92 ? -10.933 -12.148 15.503 1.00 74.38 92 LYS A C 1
ATOM 754 O O . LYS A 1 92 ? -10.998 -11.802 14.327 1.00 74.38 92 LYS A O 1
ATOM 759 N N . LYS A 1 93 ? -11.737 -11.618 16.433 1.00 79.56 93 LYS A N 1
ATOM 760 C CA . LYS A 1 93 ? -12.696 -10.533 16.198 1.00 79.56 93 LYS A CA 1
ATOM 761 C C . LYS A 1 93 ? -12.615 -9.515 17.330 1.00 79.56 93 LYS A C 1
ATOM 763 O O . LYS A 1 93 ? -12.725 -9.887 18.495 1.00 79.56 93 LYS A O 1
ATOM 768 N N . ILE A 1 94 ? -12.471 -8.237 16.981 1.00 80.81 94 ILE A N 1
ATOM 769 C CA . ILE A 1 94 ? -12.386 -7.143 17.958 1.00 80.81 94 ILE A CA 1
ATOM 770 C C . ILE A 1 94 ? -13.650 -7.135 18.839 1.00 80.81 94 ILE A C 1
ATOM 772 O O . ILE A 1 94 ? -14.765 -7.088 18.301 1.00 80.81 94 ILE A O 1
ATOM 776 N N . PRO A 1 95 ? -13.511 -7.126 20.179 1.00 84.56 95 PRO A N 1
ATOM 777 C CA . PRO A 1 95 ? -14.651 -7.009 21.080 1.00 84.56 95 PRO A CA 1
ATOM 778 C C . PRO A 1 95 ? -15.470 -5.733 20.821 1.00 84.56 95 PRO A C 1
ATOM 780 O O . PRO A 1 95 ? -14.943 -4.611 20.786 1.00 84.56 95 PRO A O 1
ATOM 783 N N . LYS A 1 96 ? -16.790 -5.893 20.662 1.00 85.19 96 LYS A N 1
ATOM 784 C CA . LYS A 1 96 ? -17.728 -4.794 20.386 1.00 85.19 96 LYS A CA 1
ATOM 785 C C . LYS A 1 96 ? -17.879 -3.890 21.615 1.00 85.19 96 LYS A C 1
ATOM 787 O O . LYS A 1 96 ? -18.566 -4.258 22.563 1.00 85.19 96 LYS A O 1
ATOM 792 N N . ARG A 1 97 ? -17.330 -2.670 21.569 1.00 84.31 97 ARG A N 1
ATOM 793 C CA . ARG A 1 97 ? -17.653 -1.618 22.554 1.00 84.31 97 ARG A CA 1
ATOM 794 C C . ARG A 1 97 ? -19.048 -1.055 22.276 1.00 84.31 97 ARG A C 1
ATOM 796 O O . ARG A 1 97 ? -19.337 -0.635 21.154 1.00 84.31 97 ARG A O 1
ATOM 803 N N . ARG A 1 98 ? -19.927 -1.074 23.282 1.00 88.50 98 ARG A N 1
ATOM 804 C CA . ARG A 1 98 ? -21.279 -0.500 23.193 1.00 88.50 98 ARG A CA 1
ATOM 805 C C . ARG A 1 98 ? -21.243 0.988 23.546 1.00 88.50 98 ARG A C 1
ATOM 807 O O . ARG A 1 98 ? -20.445 1.407 24.371 1.00 88.50 98 ARG A O 1
ATOM 814 N N . LYS A 1 99 ? -22.107 1.782 22.903 1.00 90.75 99 LYS A N 1
ATOM 815 C CA . LYS A 1 99 ? -22.335 3.187 23.286 1.00 90.75 99 LYS A CA 1
ATOM 816 C C . LYS A 1 99 ? -22.966 3.240 24.692 1.00 90.75 99 LYS A C 1
ATOM 818 O O . LYS A 1 99 ? -23.696 2.297 25.012 1.00 90.75 99 LYS A O 1
ATOM 823 N N . PRO A 1 100 ? -22.809 4.338 25.457 1.00 89.50 100 PRO A N 1
ATOM 824 C CA . PRO A 1 100 ? -23.358 4.464 26.814 1.00 89.50 100 PRO A CA 1
ATOM 825 C C . PRO A 1 100 ? -24.850 4.123 26.892 1.00 89.50 100 PRO A C 1
ATOM 827 O O . PRO A 1 100 ? -25.296 3.367 27.746 1.00 89.50 100 PRO A O 1
ATOM 830 N N . ASN A 1 101 ? -25.630 4.544 25.897 1.00 86.88 101 ASN A N 1
ATOM 831 C CA . ASN A 1 101 ? -27.076 4.313 25.893 1.00 86.88 101 ASN A CA 1
ATOM 832 C C . ASN A 1 101 ? -27.480 2.832 25.714 1.00 86.88 101 ASN A C 1
ATOM 834 O O . ASN A 1 101 ? -28.638 2.484 25.923 1.00 86.88 101 ASN A O 1
ATOM 838 N N . LYS A 1 102 ? -26.537 1.960 25.331 1.00 90.06 102 LYS A N 1
ATOM 839 C CA . LYS A 1 102 ? -26.734 0.519 25.084 1.00 90.06 102 LYS A CA 1
ATOM 840 C C . LYS A 1 102 ? -25.924 -0.376 26.038 1.00 90.06 102 LYS A C 1
ATOM 842 O O . LYS A 1 102 ? -25.895 -1.597 25.840 1.00 90.06 102 LYS A O 1
ATOM 847 N N . MET A 1 103 ? -25.227 0.235 26.996 1.00 90.75 103 MET A N 1
ATOM 848 C CA . MET A 1 103 ? -24.577 -0.421 28.132 1.00 90.75 103 MET A CA 1
ATOM 849 C C . MET A 1 103 ? -25.630 -0.931 29.122 1.00 90.75 103 MET A C 1
ATOM 851 O O . MET A 1 103 ? -26.771 -0.459 29.117 1.00 90.75 103 MET A O 1
ATOM 855 N N . ARG A 1 104 ? -25.272 -1.933 29.925 1.00 89.88 104 ARG A N 1
ATOM 856 C CA . ARG A 1 104 ? -26.175 -2.505 30.931 1.00 89.88 104 ARG A CA 1
ATOM 857 C C . ARG A 1 104 ? -26.226 -1.548 32.118 1.00 89.88 104 ARG A C 1
ATOM 859 O O . ARG A 1 104 ? -25.190 -1.082 32.574 1.00 89.88 104 ARG A O 1
ATOM 866 N N . TYR A 1 105 ? -27.422 -1.221 32.590 1.00 93.44 105 TYR A N 1
ATOM 867 C CA . TYR A 1 105 ? -27.575 -0.415 33.798 1.00 93.44 105 TYR A CA 1
ATOM 868 C C . TYR A 1 105 ? -27.456 -1.323 35.023 1.00 93.44 105 TYR A C 1
ATOM 870 O O . TYR A 1 105 ? -28.124 -2.356 35.068 1.00 93.44 105 TYR A O 1
ATOM 878 N N . CYS A 1 106 ? -26.596 -0.965 35.975 1.00 92.56 106 CYS A N 1
ATOM 879 C CA . CYS A 1 106 ? -26.472 -1.681 37.240 1.00 92.56 106 CYS A CA 1
ATOM 880 C C . CYS A 1 106 ? -27.451 -1.095 38.264 1.00 92.56 106 CYS A C 1
ATOM 882 O O . CYS A 1 106 ? -27.454 0.114 38.493 1.00 92.56 106 CYS A O 1
ATOM 884 N N . THR A 1 107 ? -28.272 -1.946 38.881 1.00 94.12 107 THR A N 1
ATOM 885 C CA . THR A 1 107 ? -29.265 -1.550 39.895 1.00 94.12 107 THR A CA 1
ATOM 886 C C . THR A 1 107 ? -28.639 -1.161 41.231 1.00 94.12 107 THR A C 1
ATOM 888 O O . THR A 1 107 ? -29.227 -0.371 41.959 1.00 94.12 107 THR A O 1
ATOM 891 N N . GLU A 1 108 ? -27.450 -1.677 41.541 1.00 96.69 108 GLU A N 1
ATOM 892 C CA . GLU A 1 108 ? -26.730 -1.391 42.788 1.00 96.69 108 GLU A CA 1
ATOM 893 C C . GLU A 1 108 ? -25.961 -0.069 42.695 1.00 96.69 108 GLU A C 1
ATOM 895 O O . GLU A 1 108 ? -26.069 0.791 43.562 1.00 96.69 108 GLU A O 1
ATOM 900 N N . CYS A 1 109 ? -25.206 0.114 41.607 1.00 92.94 109 CYS A N 1
ATOM 901 C CA . CYS A 1 109 ? -24.317 1.263 41.429 1.00 92.94 109 CYS A CA 1
ATOM 902 C C . CYS A 1 109 ? -24.991 2.456 40.734 1.00 92.94 109 CYS A C 1
ATOM 904 O O . CYS A 1 109 ? -24.383 3.514 40.614 1.00 92.94 109 CYS A O 1
ATOM 906 N N . GLN A 1 110 ? -26.200 2.270 40.198 1.00 92.00 110 GLN A N 1
ATOM 907 C CA . GLN A 1 110 ? -26.961 3.275 39.446 1.00 92.00 110 GLN A CA 1
ATOM 908 C C . GLN A 1 110 ? -26.218 3.906 38.247 1.00 92.00 110 GLN A C 1
ATOM 910 O O . GLN A 1 110 ? -26.593 4.973 37.754 1.00 92.00 110 GLN A O 1
ATOM 915 N N . ILE A 1 111 ? -25.194 3.225 37.726 1.00 90.81 111 ILE A N 1
ATOM 916 C CA . ILE A 1 111 ? -24.402 3.625 36.555 1.00 90.81 111 ILE A CA 1
ATOM 917 C C . ILE A 1 111 ? -24.470 2.559 35.453 1.00 90.81 111 ILE A C 1
ATOM 919 O O . ILE A 1 111 ? -24.967 1.447 35.647 1.00 90.81 111 ILE A O 1
ATOM 923 N N . ARG A 1 112 ? -23.997 2.909 34.251 1.00 88.62 112 ARG A N 1
ATOM 924 C CA . ARG A 1 112 ? -23.991 2.016 33.082 1.00 88.62 112 ARG A CA 1
ATOM 925 C C . ARG A 1 112 ? -22.615 1.370 32.881 1.00 88.62 112 ARG A C 1
ATOM 927 O O . ARG A 1 112 ? -21.623 2.093 32.834 1.00 88.62 112 ARG A O 1
ATOM 934 N N . HIS A 1 113 ? -22.592 0.046 32.701 1.00 85.56 113 HIS A N 1
ATOM 935 C CA . HIS A 1 113 ? -21.408 -0.793 32.452 1.00 85.56 113 HIS A CA 1
ATOM 936 C C . HIS A 1 113 ? -21.390 -1.398 31.038 1.00 85.56 113 HIS A C 1
ATOM 938 O O . HIS A 1 113 ? -22.469 -1.755 30.491 1.00 85.56 113 HIS A O 1
#

Solvent-accessible surface area (backbone atoms only — not comparable to full-atom values): 8202 Å² total; per-residue (Å²): 137,88,84,85,82,84,80,84,82,87,80,90,84,81,88,86,82,83,86,84,89,80,82,92,78,92,78,85,88,76,93,74,82,86,73,77,77,74,80,78,69,81,76,75,77,75,78,72,76,74,90,66,90,70,48,74,70,52,56,49,51,55,50,53,52,50,54,51,53,50,51,53,50,51,52,59,56,69,68,47,63,97,66,85,50,82,79,38,79,89,47,98,61,71,76,83,82,68,57,76,95,70,34,50,73,38,88,86,77,75,45,69,90

Secondary structure (DSSP, 8-state):
-----PPPPPP---PPP-----------------PPPP---------PPP--SS-HHHHHHHHHHHHHHHHHHHHHHHTS-S-S-GGGTT-SS---PPPGGGSPBPTTT-SB-